Protein AF-A0A0T5ZCS1-F1 (afdb_monomer_lite)

Sequence (78 aa):
MSESKRIFMVLSNKEKAISLISNAIAAYSLYTEKKSLPENQSLIDFILKSIPKEVKSEISMDLIDEVFDYVSKTRVNS

pLDDT: mean 84.04, std 15.36, range [38.12, 96.19]

Structure (mmCIF, N/CA/C/O backbone):
data_AF-A0A0T5ZCS1-F1
#
_entry.id   AF-A0A0T5ZCS1-F1
#
loop_
_atom_site.group_PDB
_atom_site.id
_atom_site.type_symbol
_atom_site.label_atom_id
_atom_site.label_alt_id
_atom_site.label_comp_id
_atom_site.label_asym_id
_atom_site.label_entity_id
_atom_site.label_seq_id
_atom_site.pdbx_PDB_ins_code
_atom_site.Cartn_x
_atom_site.Cartn_y
_atom_site.Cartn_z
_atom_site.occupancy
_atom_site.B_iso_or_equiv
_atom_site.auth_seq_id
_atom_site.auth_comp_id
_atom_site.auth_asym_id
_atom_site.auth_atom_id
_atom_site.pdbx_PDB_model_num
ATOM 1 N N . MET A 1 1 ? 44.230 8.009 -3.161 1.00 44.12 1 MET A N 1
ATOM 2 C CA . MET A 1 1 ? 42.908 8.269 -2.553 1.00 44.12 1 MET A CA 1
ATOM 3 C C . MET A 1 1 ? 41.890 7.416 -3.286 1.00 44.12 1 MET A C 1
ATOM 5 O O . MET A 1 1 ? 41.614 7.710 -4.439 1.00 44.12 1 MET A O 1
ATOM 9 N N . SER A 1 2 ? 41.413 6.319 -2.689 1.00 49.31 2 SER A N 1
ATOM 10 C CA . SER A 1 2 ? 40.296 5.566 -3.266 1.00 49.31 2 SER A CA 1
ATOM 11 C C . SER A 1 2 ? 39.008 6.287 -2.895 1.00 49.31 2 SER A C 1
ATOM 13 O O . SER A 1 2 ? 38.667 6.372 -1.713 1.00 49.31 2 SER A O 1
ATOM 15 N N . GLU A 1 3 ? 38.299 6.816 -3.883 1.00 52.25 3 GLU A N 1
ATOM 16 C CA . GLU A 1 3 ? 36.906 7.197 -3.698 1.00 52.25 3 GLU A CA 1
ATOM 17 C C . GLU A 1 3 ? 36.133 5.921 -3.374 1.00 52.25 3 GLU A C 1
ATOM 19 O O . GLU A 1 3 ? 35.859 5.089 -4.239 1.00 52.25 3 GLU A O 1
ATOM 24 N N . SER A 1 4 ? 35.851 5.723 -2.087 1.00 54.03 4 SER A N 1
ATOM 25 C CA . SER A 1 4 ? 34.909 4.709 -1.647 1.00 54.03 4 SER A CA 1
ATOM 26 C C . SER A 1 4 ? 33.580 5.072 -2.293 1.00 54.03 4 SER A C 1
ATOM 28 O O . SER A 1 4 ? 32.951 6.063 -1.917 1.00 54.03 4 SER A O 1
ATOM 30 N N . LYS A 1 5 ? 33.231 4.332 -3.350 1.00 51.88 5 LYS A N 1
ATOM 31 C CA . LYS A 1 5 ? 31.990 4.447 -4.106 1.00 51.88 5 LYS A CA 1
ATOM 32 C C . LYS A 1 5 ? 30.856 4.397 -3.091 1.00 51.88 5 LYS A C 1
ATOM 34 O O . LYS A 1 5 ? 30.478 3.318 -2.643 1.00 51.88 5 LYS A O 1
ATOM 39 N N . ARG A 1 6 ? 30.349 5.566 -2.679 1.00 55.66 6 ARG A N 1
ATOM 40 C CA . ARG A 1 6 ? 29.117 5.643 -1.900 1.00 55.66 6 ARG A CA 1
ATOM 41 C C . ARG A 1 6 ? 28.081 4.964 -2.772 1.00 55.66 6 ARG A C 1
ATOM 43 O O . ARG A 1 6 ? 27.732 5.475 -3.834 1.00 55.66 6 ARG A O 1
ATOM 50 N N . ILE A 1 7 ? 27.666 3.773 -2.368 1.00 57.84 7 ILE A N 1
ATOM 51 C CA . ILE A 1 7 ? 26.562 3.080 -3.002 1.00 57.84 7 ILE A CA 1
ATOM 52 C C . ILE A 1 7 ? 25.357 3.943 -2.646 1.00 57.84 7 ILE A C 1
ATOM 54 O O . ILE A 1 7 ? 24.808 3.840 -1.553 1.00 57.84 7 ILE A O 1
ATOM 58 N N . PHE A 1 8 ? 25.018 4.897 -3.511 1.00 58.19 8 PHE A N 1
ATOM 59 C CA . PHE A 1 8 ? 23.709 5.523 -3.488 1.00 58.19 8 PHE A CA 1
ATOM 60 C C . PHE A 1 8 ? 22.740 4.385 -3.790 1.00 58.19 8 PHE A C 1
ATOM 62 O O . PHE A 1 8 ? 22.471 4.076 -4.948 1.00 58.19 8 PHE A O 1
ATOM 69 N N . MET A 1 9 ? 22.296 3.691 -2.744 1.00 58.25 9 MET A N 1
ATOM 70 C CA . MET A 1 9 ? 21.235 2.703 -2.838 1.00 58.25 9 MET A CA 1
ATOM 71 C C . MET A 1 9 ? 19.940 3.495 -3.011 1.00 58.25 9 MET A C 1
ATOM 73 O O . MET A 1 9 ? 19.161 3.699 -2.083 1.00 58.25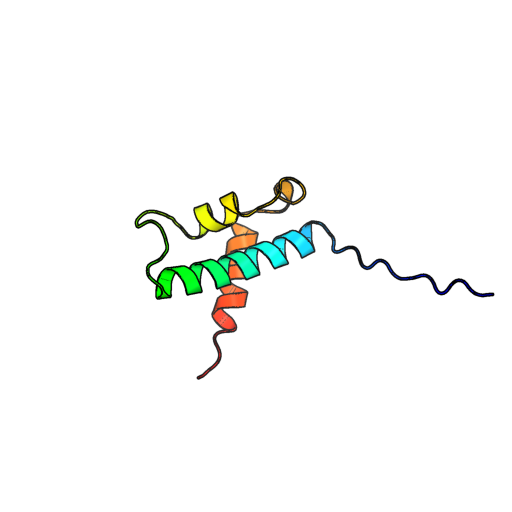 9 MET A O 1
ATOM 77 N N . VAL A 1 10 ? 19.778 4.071 -4.201 1.00 81.12 10 VAL A N 1
ATOM 78 C CA . VAL A 1 10 ? 18.519 4.666 -4.617 1.00 81.12 10 VAL A CA 1
ATOM 79 C C . VAL A 1 10 ? 17.595 3.483 -4.823 1.00 81.12 10 VAL A C 1
ATOM 81 O O . VAL A 1 10 ? 17.785 2.722 -5.767 1.00 81.12 10 VAL A O 1
ATOM 84 N N . LEU A 1 11 ? 16.634 3.314 -3.915 1.00 86.12 11 LEU A N 1
ATOM 85 C CA . LEU A 1 11 ? 15.560 2.343 -4.090 1.00 86.12 11 LEU A CA 1
ATOM 86 C C . LEU A 1 11 ? 14.987 2.490 -5.505 1.00 86.12 11 LEU A C 1
ATOM 88 O O . LEU A 1 11 ? 14.707 3.612 -5.963 1.00 86.12 11 LEU A O 1
ATOM 92 N N . SER A 1 12 ? 14.812 1.367 -6.188 1.00 92.00 12 SER A N 1
ATOM 93 C CA .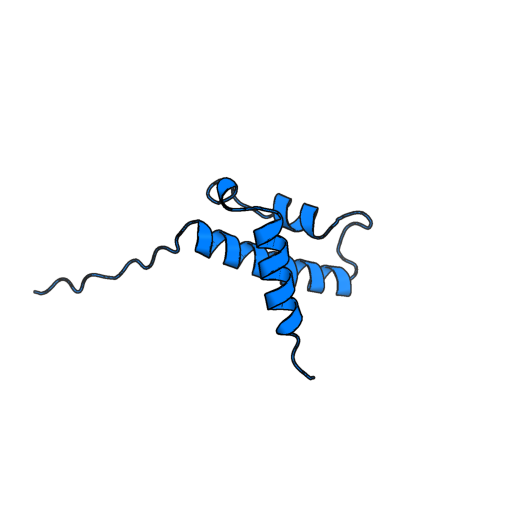 SER A 1 12 ? 14.077 1.308 -7.445 1.00 92.00 12 SER A CA 1
ATOM 94 C C . SER A 1 12 ? 12.653 1.829 -7.245 1.00 92.00 12 SER A C 1
ATOM 96 O O . SER A 1 12 ? 12.123 1.858 -6.130 1.00 92.00 12 SER A O 1
ATOM 98 N N . ASN A 1 13 ? 12.000 2.246 -8.330 1.00 92.06 13 ASN A N 1
ATOM 99 C CA . ASN A 1 13 ? 10.611 2.700 -8.244 1.00 92.06 13 ASN A CA 1
ATOM 100 C C . ASN A 1 13 ? 9.695 1.600 -7.691 1.00 92.06 13 ASN A C 1
ATOM 102 O O . ASN A 1 13 ? 8.803 1.907 -6.904 1.00 92.06 13 ASN A O 1
ATOM 106 N N . LYS A 1 14 ? 9.983 0.331 -8.007 1.00 92.94 14 LYS A N 1
ATOM 107 C CA . LYS A 1 14 ? 9.264 -0.824 -7.465 1.00 92.94 14 LYS A CA 1
ATOM 108 C C . LYS A 1 14 ? 9.451 -0.975 -5.951 1.00 92.94 14 LYS A C 1
ATOM 110 O O . LYS A 1 14 ? 8.475 -1.134 -5.227 1.00 92.94 14 LYS A O 1
ATOM 115 N N . GLU A 1 15 ? 10.675 -0.861 -5.438 1.00 94.25 15 GLU A N 1
ATOM 116 C CA . GLU A 1 15 ? 10.935 -0.925 -3.987 1.00 94.25 15 GLU A CA 1
ATOM 117 C C . GLU A 1 15 ? 10.306 0.255 -3.231 1.00 94.25 15 GLU A C 1
ATOM 119 O O . GLU A 1 15 ? 9.760 0.087 -2.135 1.00 94.25 15 GLU A O 1
ATOM 124 N N . LYS A 1 16 ? 10.327 1.453 -3.830 1.00 93.38 16 LYS A N 1
ATOM 125 C CA . LYS A 1 16 ? 9.628 2.631 -3.294 1.00 93.38 16 LYS A CA 1
ATOM 126 C C . LYS A 1 16 ? 8.115 2.413 -3.261 1.00 93.38 16 LYS A C 1
ATOM 128 O O . LYS A 1 16 ? 7.489 2.737 -2.256 1.00 93.38 16 LYS A O 1
ATOM 133 N N . ALA A 1 17 ? 7.543 1.849 -4.324 1.00 94.56 17 ALA A N 1
ATOM 134 C CA . ALA A 1 17 ? 6.125 1.514 -4.411 1.00 94.56 17 ALA A CA 1
ATOM 135 C C . ALA A 1 17 ? 5.706 0.519 -3.318 1.00 94.56 17 ALA A C 1
ATOM 137 O O . ALA A 1 17 ? 4.764 0.797 -2.580 1.00 94.56 17 ALA A O 1
ATOM 138 N N . ILE A 1 18 ? 6.453 -0.577 -3.143 1.00 95.38 18 ILE A N 1
ATOM 139 C CA . ILE A 1 18 ? 6.215 -1.566 -2.076 1.00 95.38 18 ILE A CA 1
ATOM 140 C C . ILE A 1 18 ? 6.253 -0.898 -0.695 1.00 95.38 18 ILE A C 1
ATOM 142 O O . ILE A 1 18 ? 5.347 -1.088 0.118 1.00 95.38 18 ILE A O 1
ATOM 146 N N . SER A 1 19 ? 7.268 -0.065 -0.446 1.00 93.94 19 SER A N 1
ATOM 147 C CA . SER A 1 19 ? 7.420 0.650 0.828 1.00 93.94 19 SER A CA 1
ATOM 148 C C . SER A 1 19 ? 6.244 1.594 1.106 1.00 93.94 19 SER A C 1
ATOM 150 O O . SER A 1 19 ? 5.761 1.676 2.236 1.00 93.94 19 SER A O 1
ATOM 152 N N . LEU A 1 20 ? 5.755 2.293 0.077 1.00 93.56 20 LEU A N 1
ATOM 153 C CA . LEU A 1 20 ? 4.603 3.189 0.174 1.00 93.56 20 LEU A CA 1
ATOM 154 C C . LEU A 1 20 ? 3.300 2.437 0.431 1.00 93.56 20 LEU A C 1
ATOM 156 O O . LEU A 1 20 ? 2.546 2.854 1.305 1.00 93.56 20 LEU A O 1
ATOM 160 N N . ILE A 1 21 ? 3.047 1.335 -0.283 1.00 95.19 21 ILE A N 1
ATOM 161 C CA . ILE A 1 21 ? 1.860 0.497 -0.063 1.00 95.19 21 ILE A CA 1
ATOM 162 C C . ILE A 1 21 ? 1.860 -0.029 1.377 1.00 95.19 21 ILE A C 1
ATOM 164 O O . ILE A 1 21 ? 0.869 0.127 2.087 1.00 95.19 21 ILE A O 1
ATOM 168 N N . SER A 1 22 ? 2.988 -0.579 1.836 1.00 94.75 22 SER A N 1
ATOM 169 C CA . SER A 1 22 ? 3.138 -1.104 3.198 1.00 94.75 22 SER A CA 1
ATOM 170 C C . SER A 1 22 ? 2.838 -0.038 4.260 1.00 94.75 22 SER A C 1
ATOM 172 O O . SER A 1 22 ? 2.034 -0.262 5.168 1.00 94.75 22 SER A O 1
ATOM 174 N N . ASN A 1 23 ? 3.413 1.159 4.108 1.00 93.88 23 ASN A N 1
ATOM 175 C CA . ASN A 1 23 ? 3.164 2.276 5.018 1.00 93.88 23 ASN A CA 1
ATOM 176 C C . ASN A 1 23 ? 1.700 2.744 4.959 1.00 93.88 23 ASN A C 1
ATOM 178 O O . ASN A 1 23 ? 1.070 2.939 5.996 1.00 93.88 23 ASN A O 1
ATOM 182 N N . ALA A 1 24 ? 1.122 2.859 3.762 1.00 93.69 24 ALA A N 1
ATOM 183 C CA . ALA A 1 24 ? -0.267 3.262 3.592 1.00 93.69 24 ALA A CA 1
ATOM 184 C C . ALA A 1 24 ? -1.244 2.276 4.258 1.00 93.69 24 ALA A C 1
ATOM 186 O O . ALA A 1 24 ? -2.189 2.719 4.907 1.00 93.69 24 ALA A O 1
ATOM 187 N N . ILE A 1 25 ? -0.993 0.965 4.184 1.00 93.25 25 ILE A N 1
ATOM 188 C CA . ILE A 1 25 ? -1.788 -0.060 4.884 1.00 93.25 25 ILE A CA 1
ATOM 189 C C . ILE A 1 25 ? -1.700 0.114 6.405 1.00 93.25 25 ILE A C 1
ATOM 191 O O . ILE A 1 25 ? -2.724 0.088 7.100 1.00 93.25 25 ILE A O 1
ATOM 195 N N . ALA A 1 26 ? -0.492 0.324 6.933 1.00 92.00 26 ALA A N 1
ATOM 196 C CA . ALA A 1 26 ? -0.285 0.543 8.362 1.00 92.00 26 ALA A CA 1
ATOM 197 C C . ALA A 1 26 ? -0.974 1.833 8.843 1.00 92.00 26 ALA A C 1
ATOM 199 O O . ALA A 1 26 ? -1.714 1.818 9.828 1.00 92.00 26 ALA A O 1
ATOM 200 N N . ALA A 1 27 ? -0.797 2.938 8.116 1.00 92.44 27 ALA A N 1
ATOM 201 C CA . ALA A 1 27 ? -1.429 4.218 8.416 1.00 92.44 27 ALA A CA 1
ATOM 202 C C . ALA A 1 27 ? -2.960 4.131 8.344 1.00 92.44 27 ALA A C 1
ATOM 204 O O . ALA A 1 27 ? -3.641 4.604 9.253 1.00 92.44 27 ALA A O 1
ATOM 205 N N . TYR A 1 28 ? -3.507 3.480 7.312 1.00 92.75 28 TYR A N 1
ATOM 206 C CA . TYR A 1 28 ? -4.945 3.252 7.179 1.00 92.75 28 TYR A CA 1
ATOM 207 C C . TYR A 1 28 ? -5.502 2.467 8.371 1.00 92.75 28 TYR A C 1
ATOM 209 O O . TYR A 1 28 ? -6.526 2.852 8.936 1.00 92.75 28 TYR A O 1
ATOM 217 N N . SER A 1 29 ? -4.805 1.412 8.802 1.00 89.75 29 SER A N 1
ATOM 218 C CA . SER A 1 29 ? -5.198 0.619 9.974 1.00 89.75 29 SER A CA 1
ATOM 219 C C . SER A 1 29 ? -5.248 1.484 11.240 1.00 89.75 29 SER A C 1
ATOM 221 O O . SER A 1 29 ? -6.266 1.509 11.929 1.00 89.75 29 SER A O 1
ATOM 223 N N . LEU A 1 30 ? -4.209 2.291 11.483 1.00 91.12 30 LEU A N 1
ATOM 224 C CA . LEU A 1 30 ? -4.146 3.207 12.629 1.00 91.12 30 LEU A CA 1
ATOM 225 C C . LEU A 1 30 ? -5.244 4.281 12.600 1.00 91.12 30 LEU A C 1
ATOM 227 O O . LEU A 1 30 ? -5.823 4.607 13.636 1.00 91.12 30 LEU A O 1
ATOM 231 N N . TYR A 1 31 ? -5.533 4.861 11.434 1.00 91.94 31 TYR A N 1
ATOM 232 C CA . TYR A 1 31 ? -6.588 5.870 11.310 1.00 91.94 31 TYR A CA 1
ATOM 233 C C . TYR A 1 31 ? -7.993 5.265 11.416 1.00 91.94 31 TYR A C 1
ATOM 235 O O . TYR A 1 31 ? -8.898 5.920 11.937 1.00 91.94 31 TYR A O 1
ATOM 243 N N . THR A 1 32 ? -8.166 4.013 10.985 1.00 88.56 32 THR A N 1
ATOM 244 C CA . THR A 1 32 ? -9.406 3.250 11.182 1.00 88.56 32 THR A CA 1
ATOM 245 C C . THR A 1 32 ? -9.656 3.019 12.672 1.00 88.56 32 THR A C 1
ATOM 247 O O . THR A 1 32 ? -10.738 3.330 13.168 1.00 88.56 32 THR A O 1
ATOM 250 N N . GLU A 1 33 ? -8.643 2.563 13.416 1.00 88.00 33 GLU A N 1
ATOM 251 C CA . GLU A 1 33 ? -8.726 2.360 14.872 1.00 88.00 33 GLU A CA 1
ATOM 252 C C . GLU A 1 33 ? -9.063 3.657 15.621 1.00 88.00 33 GLU A C 1
ATOM 254 O O . GLU A 1 33 ? -9.858 3.658 16.562 1.00 88.00 33 GLU A O 1
ATOM 259 N N . LYS A 1 34 ? -8.512 4.786 15.164 1.00 91.75 34 LYS A N 1
ATOM 260 C CA . LYS A 1 34 ? -8.764 6.117 15.738 1.00 91.75 34 LYS A CA 1
ATOM 261 C C . LYS A 1 34 ? -10.073 6.764 15.276 1.00 91.75 34 LYS A C 1
ATOM 263 O O . LYS A 1 34 ? -10.357 7.879 15.708 1.00 91.75 34 LYS A O 1
ATOM 268 N N . LYS A 1 35 ? -10.858 6.107 14.409 1.00 85.75 35 LYS A N 1
ATOM 269 C CA . LYS A 1 35 ? -12.072 6.662 13.774 1.00 85.75 35 LYS A CA 1
ATOM 270 C C . LYS A 1 35 ? -11.836 8.038 13.131 1.00 85.75 35 LYS A C 1
ATOM 272 O O . LYS A 1 35 ? -12.704 8.904 13.164 1.00 85.75 35 LYS A O 1
ATOM 277 N N . SER A 1 36 ? -10.642 8.250 12.576 1.00 87.62 36 SER A N 1
ATOM 278 C CA . SER A 1 36 ? -10.227 9.525 11.976 1.00 87.62 36 SER A CA 1
ATOM 279 C C . SER A 1 36 ? -10.233 9.501 10.445 1.00 87.62 36 SER A C 1
ATOM 281 O O . SER A 1 36 ? -9.763 10.452 9.822 1.00 87.62 36 SER A O 1
ATOM 283 N N . LEU A 1 37 ? -10.709 8.411 9.835 1.00 85.25 37 LEU A N 1
ATOM 284 C CA . LEU A 1 37 ? -10.937 8.325 8.394 1.00 85.25 37 LEU A CA 1
ATOM 285 C C . LEU A 1 37 ? -12.360 8.781 8.040 1.00 85.25 37 LEU A C 1
ATOM 287 O O . LEU A 1 37 ? -13.282 8.544 8.821 1.00 85.25 37 LEU A O 1
ATOM 291 N N . PRO A 1 38 ? -12.562 9.381 6.854 1.00 84.88 38 PRO A N 1
ATOM 292 C CA . PRO A 1 38 ? -13.893 9.572 6.285 1.00 84.88 38 PRO A CA 1
ATOM 293 C C . PRO A 1 38 ? -14.643 8.235 6.179 1.00 84.88 38 PRO A C 1
ATOM 295 O O . PRO A 1 38 ? -14.054 7.235 5.771 1.00 84.88 38 PRO A O 1
ATOM 298 N N . GLU A 1 39 ? -15.945 8.224 6.487 1.00 75.12 39 GLU A N 1
ATOM 299 C CA . GLU A 1 39 ? -16.769 7.000 6.584 1.00 75.12 39 GLU A CA 1
ATOM 300 C C . GLU A 1 39 ? -16.818 6.150 5.300 1.00 75.12 39 GLU A C 1
ATOM 302 O O . GLU A 1 39 ? -17.155 4.971 5.343 1.00 75.12 39 GLU A O 1
ATOM 307 N N . ASN A 1 40 ? -16.467 6.729 4.154 1.00 83.44 40 ASN A N 1
ATOM 308 C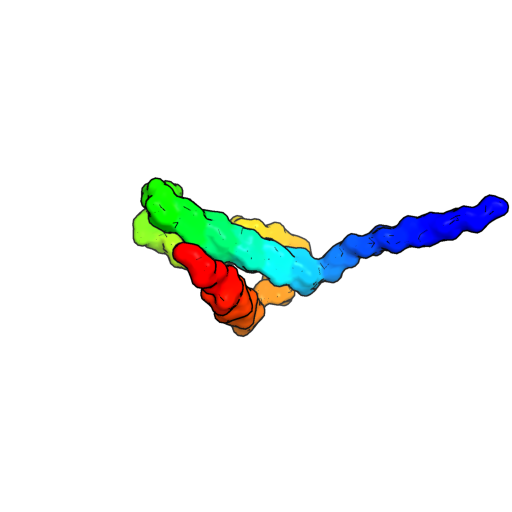 CA . ASN A 1 40 ? -16.538 6.108 2.834 1.00 83.44 40 ASN A CA 1
ATOM 309 C C . ASN A 1 40 ? -15.172 5.951 2.147 1.00 83.44 40 ASN A C 1
ATOM 311 O O . ASN A 1 40 ? -15.122 5.715 0.939 1.00 83.44 40 ASN A O 1
ATOM 315 N N . GLN A 1 41 ? -14.061 6.121 2.866 1.00 87.44 41 GLN A N 1
ATOM 316 C CA . GLN A 1 41 ? -12.737 5.949 2.275 1.00 87.44 41 GLN A CA 1
ATOM 317 C C . GLN A 1 41 ? -12.305 4.482 2.328 1.00 87.44 41 GLN A C 1
ATOM 319 O O . GLN A 1 41 ? -12.077 3.950 3.408 1.00 87.44 41 GLN A O 1
ATOM 324 N N . SER A 1 42 ? -12.140 3.844 1.165 1.00 91.25 42 SER A N 1
ATOM 325 C CA . SER A 1 42 ? -11.568 2.496 1.088 1.00 91.25 42 SER A CA 1
ATOM 326 C C . SER A 1 42 ? -10.041 2.510 1.252 1.00 91.25 42 SER A C 1
ATOM 328 O O . SER A 1 42 ? -9.381 3.522 0.992 1.00 91.25 42 SER A O 1
ATOM 330 N N . LEU A 1 43 ? -9.460 1.365 1.631 1.00 90.50 43 LEU A N 1
ATOM 331 C CA . LEU A 1 43 ? -8.005 1.172 1.687 1.00 90.50 43 LEU A CA 1
ATOM 332 C C . LEU A 1 43 ? -7.346 1.442 0.327 1.00 90.50 43 LEU A C 1
ATOM 334 O O . LEU A 1 43 ? -6.311 2.099 0.258 1.00 90.50 43 LEU A O 1
ATOM 338 N N . ILE A 1 44 ? -7.964 0.972 -0.757 1.00 91.81 44 ILE A N 1
ATOM 339 C CA . ILE A 1 44 ? -7.446 1.159 -2.114 1.00 91.81 44 ILE A CA 1
ATOM 340 C C . ILE A 1 44 ? -7.449 2.647 -2.469 1.00 91.81 44 ILE A C 1
ATOM 342 O O . ILE A 1 44 ? -6.427 3.173 -2.908 1.00 91.81 44 ILE A O 1
ATOM 346 N N . ASP A 1 45 ? -8.549 3.358 -2.205 1.00 91.75 45 ASP A N 1
ATOM 347 C CA . ASP A 1 45 ? -8.619 4.805 -2.441 1.00 91.75 45 ASP A CA 1
ATOM 348 C C . ASP A 1 45 ? -7.594 5.569 -1.605 1.00 91.75 45 ASP A C 1
ATOM 350 O O . ASP A 1 45 ? -7.036 6.570 -2.058 1.00 91.75 45 ASP A O 1
ATOM 354 N N . PHE A 1 46 ? -7.350 5.121 -0.374 1.00 92.44 46 PHE A N 1
ATOM 355 C CA . PHE A 1 46 ? -6.328 5.687 0.495 1.00 92.44 46 PHE A CA 1
ATOM 356 C C . PHE A 1 46 ? -4.929 5.514 -0.103 1.00 92.44 46 PHE A C 1
ATOM 358 O O . PHE A 1 46 ? -4.229 6.508 -0.288 1.00 92.44 46 PHE A O 1
ATOM 365 N N . ILE A 1 47 ? -4.561 4.293 -0.498 1.00 92.50 47 ILE A N 1
ATOM 366 C CA . ILE A 1 47 ? -3.274 3.997 -1.142 1.00 92.50 47 ILE A CA 1
ATOM 367 C C . ILE A 1 47 ? -3.102 4.851 -2.405 1.00 92.50 47 ILE A C 1
ATOM 369 O O . ILE A 1 47 ? -2.115 5.577 -2.528 1.00 92.50 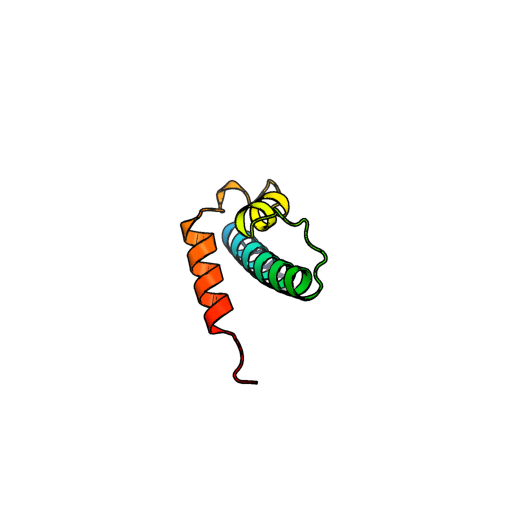47 ILE A O 1
ATOM 373 N N . LEU A 1 48 ? -4.085 4.840 -3.312 1.00 91.06 48 LEU A N 1
ATOM 374 C CA . LEU A 1 48 ? -4.023 5.559 -4.590 1.00 91.06 48 LEU A CA 1
ATOM 375 C C . LEU A 1 48 ? -3.897 7.082 -4.433 1.00 91.06 48 LEU A C 1
ATOM 377 O O . LEU A 1 48 ? -3.263 7.726 -5.272 1.00 91.06 48 LEU A O 1
ATOM 381 N N . LYS A 1 49 ? -4.463 7.663 -3.368 1.00 90.00 49 LYS A N 1
ATOM 382 C CA . LYS A 1 49 ? -4.334 9.098 -3.053 1.00 90.00 49 LYS A CA 1
ATOM 383 C C . LYS A 1 49 ? -2.984 9.461 -2.432 1.00 90.00 49 LYS A C 1
ATOM 385 O O . LYS A 1 49 ? -2.558 10.605 -2.567 1.00 90.00 49 LYS A O 1
ATOM 390 N N . SER A 1 50 ? -2.320 8.519 -1.766 1.00 86.25 50 SER A N 1
ATOM 391 C CA . SER 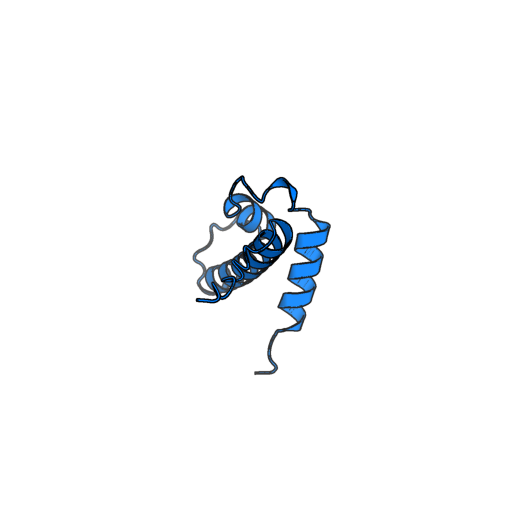A 1 50 ? -1.027 8.733 -1.103 1.00 86.25 50 SER A CA 1
ATOM 392 C C . SER A 1 50 ? 0.184 8.527 -2.020 1.00 86.25 50 SER A C 1
ATOM 394 O O . SER A 1 50 ? 1.308 8.832 -1.619 1.00 86.25 50 SER A O 1
ATOM 396 N N . ILE A 1 51 ? -0.016 8.015 -3.238 1.00 87.06 51 ILE A N 1
ATOM 397 C CA . ILE A 1 51 ? 1.072 7.655 -4.151 1.00 87.06 51 ILE A CA 1
ATOM 398 C C . ILE A 1 51 ? 1.593 8.873 -4.944 1.00 87.06 51 ILE A C 1
ATOM 400 O O . ILE A 1 51 ? 0.823 9.525 -5.658 1.00 87.06 51 ILE A O 1
ATOM 404 N N . PRO A 1 52 ? 2.911 9.152 -4.905 1.00 88.62 52 PRO A N 1
ATOM 405 C CA . PRO A 1 52 ? 3.533 10.155 -5.757 1.00 88.62 52 PRO A CA 1
ATOM 406 C C . PRO A 1 52 ? 3.606 9.689 -7.221 1.00 88.62 52 PRO A C 1
ATOM 408 O O . PRO A 1 52 ? 3.643 8.494 -7.526 1.00 88.62 52 PRO A O 1
ATOM 411 N N . LYS A 1 53 ? 3.630 10.646 -8.158 1.00 88.06 53 LYS A N 1
ATOM 412 C CA . LYS A 1 53 ? 3.508 10.363 -9.601 1.00 88.06 53 LYS A CA 1
ATOM 413 C C . LYS A 1 53 ? 4.623 9.461 -10.125 1.00 88.06 53 LYS A C 1
ATOM 415 O O . LYS A 1 53 ? 4.367 8.653 -11.012 1.00 88.06 53 LYS A O 1
ATOM 420 N N . GLU A 1 54 ? 5.825 9.580 -9.569 1.00 88.25 54 GLU A N 1
ATOM 421 C CA . GLU A 1 54 ? 7.023 8.884 -10.054 1.00 88.25 54 GLU A CA 1
ATOM 422 C C . GLU A 1 54 ? 6.958 7.358 -9.899 1.00 88.25 54 GLU A C 1
ATOM 424 O O . GLU A 1 54 ? 7.657 6.648 -10.616 1.00 88.25 54 GLU A O 1
ATOM 429 N N . VAL A 1 55 ? 6.130 6.848 -8.981 1.00 90.44 55 VAL A N 1
ATOM 430 C CA . VAL A 1 55 ? 5.991 5.401 -8.726 1.00 90.44 55 VAL A CA 1
ATOM 431 C C . VAL A 1 55 ? 4.621 4.861 -9.121 1.00 90.44 55 VAL A C 1
ATOM 433 O O . VAL A 1 55 ? 4.368 3.670 -8.988 1.00 90.44 55 VAL A O 1
ATOM 436 N N . LYS A 1 56 ? 3.728 5.71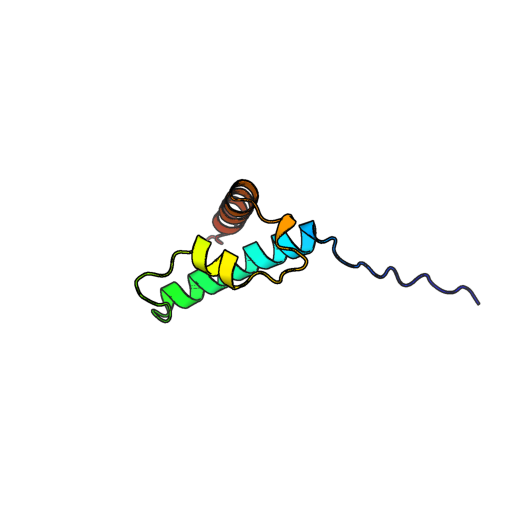6 -9.634 1.00 88.69 56 LYS A N 1
ATOM 437 C CA . LYS A 1 56 ? 2.343 5.347 -9.949 1.00 88.69 56 LYS A CA 1
ATOM 438 C C . LYS A 1 56 ? 2.242 4.219 -10.981 1.00 88.69 56 LYS A C 1
ATOM 440 O O . LYS A 1 56 ? 1.319 3.421 -10.895 1.00 88.69 56 LYS A O 1
ATOM 445 N N . SER A 1 57 ? 3.182 4.142 -11.927 1.00 92.19 57 SER A N 1
ATOM 446 C CA . SER A 1 57 ? 3.240 3.075 -12.938 1.00 92.19 57 SER A CA 1
ATOM 447 C C . SER A 1 57 ? 3.577 1.700 -12.364 1.00 92.19 57 SER A C 1
ATOM 449 O O . SER A 1 57 ? 3.286 0.699 -13.005 1.00 92.19 57 SER A O 1
ATOM 451 N N . GLU A 1 58 ? 4.184 1.648 -11.178 1.00 92.94 58 GLU A N 1
ATOM 452 C CA . GLU A 1 58 ? 4.569 0.400 -10.509 1.00 92.94 58 GLU A CA 1
ATOM 453 C C . GLU A 1 58 ? 3.431 -0.182 -9.661 1.00 92.94 58 GLU A C 1
ATOM 455 O O . GLU A 1 58 ? 3.550 -1.284 -9.136 1.00 92.94 58 GLU A O 1
ATOM 460 N N . ILE A 1 59 ? 2.337 0.565 -9.487 1.00 91.50 59 ILE A N 1
ATOM 461 C CA . ILE A 1 59 ? 1.232 0.186 -8.612 1.00 91.50 59 ILE A CA 1
ATOM 462 C C . ILE A 1 59 ? 0.192 -0.581 -9.421 1.00 91.50 59 ILE A C 1
ATOM 464 O O . ILE A 1 59 ? -0.433 -0.039 -10.333 1.00 91.50 59 ILE A O 1
ATOM 468 N N . SER A 1 60 ? -0.030 -1.832 -9.037 1.00 94.50 60 SER A N 1
ATOM 469 C CA . SER A 1 60 ? -1.118 -2.676 -9.522 1.00 94.50 60 SER A CA 1
ATOM 470 C C . SER A 1 60 ? -1.951 -3.187 -8.348 1.00 94.50 60 SER A C 1
ATOM 472 O O . SER A 1 60 ? -1.496 -3.173 -7.204 1.00 94.50 60 SER A O 1
ATOM 474 N N . MET A 1 61 ? -3.168 -3.650 -8.636 1.00 93.88 61 MET A N 1
ATOM 475 C CA . MET A 1 61 ? -4.000 -4.331 -7.638 1.00 93.88 61 MET A CA 1
ATOM 476 C C . MET A 1 61 ? -3.291 -5.567 -7.082 1.00 93.88 61 MET A C 1
ATOM 478 O O . MET A 1 61 ? -3.196 -5.701 -5.871 1.00 93.88 61 MET A O 1
ATOM 482 N N . ASP A 1 62 ? -2.679 -6.376 -7.952 1.00 96.19 62 ASP A N 1
ATOM 483 C CA . ASP A 1 62 ? -1.922 -7.564 -7.544 1.00 96.19 62 ASP A CA 1
ATOM 484 C C . ASP A 1 62 ? -0.803 -7.229 -6.547 1.00 96.19 62 ASP A C 1
ATOM 486 O O . ASP A 1 62 ? -0.625 -7.930 -5.556 1.00 96.19 62 ASP A O 1
ATOM 490 N N . LEU A 1 63 ? -0.072 -6.127 -6.767 1.00 95.25 63 LEU A N 1
ATOM 491 C CA . LEU A 1 63 ? 0.985 -5.694 -5.851 1.00 95.25 63 LEU A CA 1
ATOM 492 C C . LEU A 1 63 ? 0.413 -5.207 -4.515 1.00 95.25 63 LEU A C 1
ATOM 494 O O . LEU A 1 63 ? 1.010 -5.444 -3.465 1.00 95.25 63 LEU A O 1
ATOM 498 N N . ILE A 1 64 ? -0.725 -4.509 -4.543 1.00 94.81 64 ILE A N 1
ATOM 499 C CA . ILE A 1 64 ? -1.416 -4.077 -3.325 1.00 94.81 64 ILE A CA 1
ATOM 500 C C . ILE A 1 64 ? -1.856 -5.296 -2.513 1.00 94.81 64 ILE A C 1
ATOM 502 O O . ILE A 1 64 ? -1.585 -5.339 -1.314 1.00 94.81 64 ILE A O 1
ATOM 506 N N . ASP A 1 65 ? -2.475 -6.281 -3.160 1.00 94.62 65 ASP A N 1
ATOM 507 C CA . ASP A 1 65 ? -2.955 -7.505 -2.520 1.00 94.62 65 ASP A CA 1
ATOM 508 C C . ASP A 1 65 ? -1.794 -8.337 -1.959 1.00 94.62 65 ASP A C 1
ATOM 510 O O . ASP A 1 65 ? -1.861 -8.789 -0.816 1.00 94.62 65 ASP A O 1
ATOM 514 N N . GLU A 1 66 ? -0.693 -8.475 -2.707 1.00 95.31 66 GLU A N 1
ATOM 515 C CA . GLU A 1 66 ? 0.517 -9.175 -2.258 1.00 95.31 66 GLU A CA 1
ATOM 516 C C . GLU A 1 66 ? 1.119 -8.515 -1.009 1.00 95.31 66 GLU A C 1
ATOM 518 O O . GLU A 1 66 ? 1.392 -9.181 -0.006 1.00 95.31 66 GLU A O 1
ATOM 523 N N . VAL A 1 67 ? 1.295 -7.190 -1.034 1.00 94.94 67 VAL A N 1
ATOM 524 C CA . VAL A 1 67 ? 1.847 -6.452 0.111 1.00 94.94 67 VAL A CA 1
ATOM 525 C C . VAL A 1 67 ? 0.872 -6.468 1.290 1.00 94.94 67 VAL A C 1
ATOM 527 O O . VAL A 1 67 ? 1.311 -6.569 2.438 1.00 94.94 67 VAL A O 1
ATOM 530 N N . PHE A 1 68 ? -0.436 -6.402 1.043 1.00 92.69 68 PHE A N 1
ATOM 531 C CA . PHE A 1 68 ? -1.451 -6.509 2.089 1.00 92.69 68 PHE A CA 1
ATOM 532 C C . PHE A 1 68 ? -1.436 -7.871 2.774 1.00 92.69 68 PHE A C 1
ATOM 534 O O . PHE A 1 68 ? -1.433 -7.925 4.007 1.00 92.69 68 PHE A O 1
ATOM 541 N N . ASP A 1 69 ? -1.392 -8.954 2.004 1.00 93.12 69 ASP A N 1
ATOM 542 C CA . ASP A 1 69 ? -1.298 -10.316 2.525 1.00 93.12 69 ASP A CA 1
ATOM 543 C C . ASP A 1 69 ? -0.017 -10.495 3.352 1.00 93.12 69 ASP A C 1
ATOM 545 O O . ASP A 1 69 ? -0.067 -10.961 4.495 1.00 93.12 69 ASP A O 1
ATOM 549 N N . TYR A 1 70 ? 1.118 -10.021 2.830 1.00 93.31 70 TYR A N 1
ATOM 550 C CA . TYR A 1 70 ? 2.395 -10.043 3.539 1.00 93.31 70 TYR A CA 1
ATOM 551 C C . TYR A 1 70 ? 2.333 -9.286 4.876 1.00 93.31 70 TYR A C 1
ATOM 553 O O . TYR A 1 70 ? 2.651 -9.852 5.926 1.00 93.31 70 TYR A O 1
ATOM 561 N N . VAL A 1 71 ? 1.874 -8.029 4.865 1.00 90.12 71 VAL A N 1
ATOM 562 C CA . VAL A 1 71 ? 1.812 -7.182 6.070 1.00 90.12 71 VAL A CA 1
ATOM 563 C C . VAL A 1 71 ? 0.792 -7.717 7.085 1.00 90.12 71 VAL A C 1
ATOM 565 O O . VAL A 1 71 ? 1.032 -7.674 8.296 1.00 90.12 71 VAL A O 1
ATOM 568 N N . SER A 1 72 ? -0.326 -8.272 6.619 1.00 86.12 72 SER A N 1
ATOM 569 C CA . SER A 1 72 ? -1.361 -8.847 7.487 1.00 86.12 72 SER A CA 1
ATOM 570 C C . SER A 1 72 ? -0.889 -10.116 8.194 1.00 86.12 72 SER A C 1
ATOM 572 O O . SER A 1 72 ? -1.249 -10.336 9.352 1.00 86.12 72 SER A O 1
ATOM 574 N N . LYS A 1 73 ? -0.036 -10.919 7.545 1.00 85.56 73 LYS A N 1
ATOM 575 C CA . LYS A 1 73 ? 0.611 -12.090 8.159 1.00 85.56 73 LYS A CA 1
ATOM 576 C C . LYS A 1 73 ? 1.652 -11.711 9.207 1.00 85.56 73 LYS A C 1
ATOM 578 O O . LYS A 1 73 ? 1.877 -12.477 10.137 1.00 85.56 73 LYS A O 1
ATOM 583 N N . THR A 1 74 ? 2.245 -10.522 9.109 1.00 69.62 74 THR A N 1
ATOM 584 C CA . THR A 1 74 ? 3.136 -9.979 10.149 1.00 69.62 74 THR A CA 1
ATOM 585 C C . THR A 1 74 ? 2.413 -9.437 11.388 1.00 69.62 74 THR A C 1
ATOM 587 O O . THR A 1 74 ? 3.068 -8.845 12.247 1.00 69.62 74 THR A O 1
ATOM 590 N N . ARG A 1 75 ? 1.095 -9.658 11.556 1.00 60.41 75 ARG A N 1
ATOM 591 C CA . ARG A 1 75 ? 0.432 -9.408 12.847 1.00 60.41 75 ARG A CA 1
ATOM 592 C C . ARG A 1 75 ? 1.045 -10.309 13.921 1.00 60.41 75 ARG A C 1
ATOM 594 O O . ARG A 1 75 ? 0.848 -11.518 13.958 1.00 60.41 75 ARG A O 1
ATOM 601 N N . VAL A 1 76 ? 1.828 -9.657 14.769 1.00 52.28 76 VAL A N 1
ATOM 602 C CA . VAL A 1 76 ? 2.471 -10.176 15.968 1.00 52.28 76 VAL A CA 1
ATOM 603 C C . VAL A 1 76 ? 1.423 -10.886 16.830 1.00 52.28 76 VAL A C 1
ATOM 605 O O . VAL A 1 76 ? 0.388 -10.307 17.144 1.00 52.28 76 VAL A O 1
ATOM 608 N N . ASN A 1 77 ? 1.702 -12.129 17.230 1.00 38.12 77 ASN A N 1
ATOM 609 C CA . ASN A 1 77 ? 1.113 -12.713 18.433 1.00 38.12 77 ASN A CA 1
ATOM 610 C C . ASN A 1 77 ? 1.406 -11.765 19.610 1.00 38.12 77 ASN A C 1
ATOM 612 O O . ASN A 1 77 ? 2.526 -11.763 20.127 1.00 38.12 77 ASN A O 1
ATOM 616 N N . SER A 1 78 ? 0.456 -10.919 19.995 1.00 39.16 78 SER A N 1
ATOM 617 C CA . SER A 1 78 ? 0.487 -10.096 21.213 1.00 39.16 78 SER A CA 1
ATOM 618 C C . SER A 1 78 ? -0.931 -9.800 21.665 1.00 39.16 78 SER A C 1
ATOM 620 O O . SER A 1 78 ? -1.711 -9.305 20.824 1.00 39.16 78 SER A O 1
#

Radius of gyration: 16.01 Å; chains: 1; bounding box: 60×23×34 Å

Foldseek 3Di:
DDPPPPPPPPDDLLRVLLVLLLVLLVVVVVCVVVVNDDPPQDSVNSSQVSDDPSSNVNDDPVSSVVSNVVSVVPPDPD

Secondary structure (DSSP, 8-state):
------------HHHHHHHHHHHHHHHHHHHHHTT-S-TT--HHHHHHHH--GGGGGG--HHHHHHHHHHHHHT----